Protein AF-A0A1I7IUF4-F1 (afdb_monomer_lite)

Secondary structure (DSSP, 8-state):
---HHHHHHHHHTT----PPPTT-SEETTEEHHHHHHHHHHHHHHHHTTTTS-GGGHHHHHHHHHHHHHHGGG-----SS--TT----TTT---S--

Radius of gyration: 17.67 Å; chains: 1; bounding box: 42×25×43 Å

Foldseek 3Di:
DDDCVLVVVCVVVVHDDDDDDPPDQDDPNDGVVVVVVLVVQLCVQCVLVPPDDCVCVVVSVVVVCVVVVVCPPPPPPPPPDDPSPPPCPPDDDDPVD

pLDDT: mean 72.53, std 18.58, range [34.84, 94.12]

Structure (mmCIF, N/CA/C/O backbone):
data_AF-A0A1I7IUF4-F1
#
_entry.id   AF-A0A1I7IUF4-F1
#
loop_
_atom_site.group_PDB
_atom_site.id
_atom_site.type_symbol
_atom_site.label_atom_id
_atom_site.label_alt_id
_atom_site.label_comp_id
_atom_site.label_asym_id
_atom_site.label_entity_id
_atom_site.label_seq_id
_atom_site.pdbx_PDB_ins_code
_atom_site.Cartn_x
_atom_site.Cartn_y
_atom_site.Cartn_z
_atom_site.occupancy
_atom_site.B_iso_or_equiv
_atom_site.auth_seq_id
_atom_site.auth_comp_id
_atom_site.auth_asym_id
_atom_site.auth_atom_id
_atom_site.pdbx_PDB_model_num
ATOM 1 N N . ASP A 1 1 ? -12.733 6.825 10.551 1.00 59.91 1 ASP A N 1
ATOM 2 C CA . ASP A 1 1 ? -12.585 5.395 10.232 1.00 59.91 1 ASP A CA 1
ATOM 3 C C . ASP A 1 1 ? -13.902 4.651 10.475 1.00 59.91 1 ASP A C 1
ATOM 5 O O . ASP A 1 1 ? -14.008 3.782 11.325 1.00 59.91 1 ASP A O 1
ATOM 9 N N . SER A 1 2 ? -14.970 5.092 9.807 1.00 66.56 2 SER A N 1
ATOM 10 C CA . SER A 1 2 ? -16.341 4.638 10.099 1.00 66.56 2 SER A CA 1
ATOM 11 C C . SER A 1 2 ? -17.181 4.452 8.839 1.00 66.56 2 SER A C 1
ATOM 13 O O . SER A 1 2 ? -18.399 4.322 8.922 1.00 66.56 2 SER A O 1
ATOM 15 N N . LEU A 1 3 ? -16.544 4.490 7.665 1.00 80.31 3 LEU A N 1
ATOM 16 C CA . LEU A 1 3 ? -17.240 4.296 6.404 1.00 80.31 3 LEU A CA 1
ATOM 17 C C . LEU A 1 3 ? -17.606 2.816 6.271 1.00 80.31 3 LEU A C 1
ATOM 19 O O . LEU A 1 3 ? -16.747 1.945 6.396 1.00 80.31 3 LEU A O 1
ATOM 23 N N . TYR A 1 4 ? -18.883 2.539 6.007 1.00 81.44 4 TYR A N 1
ATOM 24 C CA . TYR A 1 4 ? -19.403 1.173 5.935 1.00 81.44 4 TYR A CA 1
ATOM 25 C C . TYR A 1 4 ? -18.696 0.319 4.869 1.00 81.44 4 TYR A C 1
ATOM 27 O O . TYR A 1 4 ? -18.521 -0.884 5.056 1.00 81.44 4 TYR A O 1
ATOM 35 N N . SER A 1 5 ? -18.211 0.940 3.790 1.00 87.19 5 SER A N 1
ATOM 36 C CA . SER A 1 5 ? -17.499 0.245 2.712 1.00 87.19 5 SER A CA 1
ATOM 37 C C . SER A 1 5 ? -16.247 -0.502 3.183 1.00 87.19 5 SER A C 1
ATOM 39 O O . SER A 1 5 ? -15.936 -1.548 2.618 1.00 87.19 5 SER A O 1
ATOM 41 N N . TYR A 1 6 ? -15.570 -0.054 4.248 1.00 86.75 6 TYR A N 1
ATOM 42 C CA . TYR A 1 6 ? -14.423 -0.777 4.812 1.00 86.75 6 TYR A CA 1
ATOM 43 C C . TYR A 1 6 ? -14.824 -2.129 5.420 1.00 86.75 6 TYR A C 1
ATOM 45 O O . TYR A 1 6 ? -14.073 -3.104 5.329 1.00 86.75 6 TYR A O 1
ATOM 53 N N . LYS A 1 7 ? -16.043 -2.237 5.966 1.00 87.88 7 LYS A N 1
ATOM 54 C CA . LYS A 1 7 ? -16.596 -3.505 6.463 1.00 87.88 7 LYS A CA 1
ATOM 55 C C . LYS A 1 7 ? -16.900 -4.473 5.313 1.00 87.88 7 LYS A C 1
ATOM 57 O O . LYS A 1 7 ? -16.589 -5.659 5.405 1.00 87.88 7 LYS A O 1
ATOM 62 N N . SER A 1 8 ? -17.456 -3.972 4.212 1.00 90.69 8 SER A N 1
ATOM 63 C CA . SER A 1 8 ? -17.702 -4.789 3.016 1.00 90.69 8 SER A CA 1
ATOM 64 C C . SER A 1 8 ? -16.394 -5.253 2.371 1.00 90.69 8 SER A C 1
ATOM 66 O O . SER A 1 8 ? -16.253 -6.426 2.036 1.00 90.69 8 SER A O 1
ATOM 68 N N . LEU A 1 9 ? -15.407 -4.358 2.264 1.00 89.69 9 LEU A N 1
ATOM 69 C CA . LEU A 1 9 ? -14.095 -4.660 1.692 1.00 89.69 9 LEU A CA 1
ATOM 70 C C . LEU A 1 9 ? -13.326 -5.694 2.522 1.00 89.69 9 LEU A C 1
ATOM 72 O O . LEU A 1 9 ? -12.771 -6.636 1.969 1.00 89.69 9 LEU A O 1
ATOM 76 N N . SER A 1 10 ? -13.308 -5.548 3.847 1.00 91.06 10 SER A N 1
ATOM 77 C CA . SER A 1 10 ? -12.663 -6.526 4.737 1.00 91.06 10 SER A CA 1
ATOM 78 C C . SER A 1 10 ? -13.313 -7.906 4.648 1.00 91.06 10 SER A C 1
ATOM 80 O O . SER A 1 10 ? -12.598 -8.903 4.607 1.00 91.06 10 SER A O 1
ATOM 82 N N . SER A 1 11 ? -14.642 -7.965 4.525 1.00 91.56 11 SER A N 1
ATOM 83 C CA . SER A 1 11 ? -15.370 -9.222 4.311 1.00 91.56 11 SER A CA 1
ATOM 84 C C . SER A 1 11 ? -14.996 -9.869 2.973 1.00 91.56 11 SER A C 1
ATOM 86 O O . SER A 1 11 ? -14.697 -11.060 2.928 1.00 91.56 11 SER A O 1
ATOM 88 N N . TYR A 1 12 ? -14.938 -9.077 1.897 1.00 94.12 12 TYR A N 1
ATOM 89 C CA . TYR A 1 12 ? -14.521 -9.536 0.569 1.00 94.12 12 TYR A CA 1
ATOM 90 C C . TYR A 1 12 ? -13.076 -10.062 0.561 1.00 94.12 12 TYR A C 1
ATOM 92 O O . TYR A 1 12 ? -12.804 -11.143 0.043 1.00 94.12 12 TYR A O 1
ATOM 100 N N . CYS A 1 13 ? -12.156 -9.336 1.198 1.00 91.25 13 CYS A N 1
ATOM 101 C CA . CYS A 1 13 ? -10.744 -9.707 1.286 1.00 91.25 13 CYS A CA 1
ATOM 102 C C . CYS A 1 13 ? -10.441 -10.764 2.366 1.00 91.25 13 CYS A C 1
ATOM 104 O O . CYS A 1 13 ? -9.285 -11.160 2.495 1.00 91.25 13 CYS A O 1
ATOM 106 N N . LYS A 1 14 ? -11.437 -11.209 3.149 1.00 93.50 14 LYS A N 1
ATOM 107 C CA . LYS A 1 14 ? -11.277 -12.123 4.300 1.00 93.50 14 LYS A CA 1
ATOM 108 C C . LYS A 1 14 ? -10.263 -11.614 5.340 1.00 93.50 14 LYS A C 1
ATOM 110 O O . LYS A 1 14 ? -9.443 -12.371 5.854 1.00 93.50 14 LYS A O 1
ATOM 115 N N . LEU A 1 15 ? -10.313 -10.316 5.642 1.00 90.12 15 LEU A N 1
ATOM 116 C CA . LEU A 1 15 ? -9.419 -9.642 6.586 1.00 90.12 15 LEU A CA 1
ATOM 117 C C . LEU A 1 15 ? -10.139 -9.272 7.887 1.00 90.12 15 LEU A C 1
ATOM 119 O O . LEU A 1 15 ? -11.321 -8.930 7.891 1.00 90.12 15 LEU A O 1
ATOM 123 N N . ASN A 1 16 ? -9.388 -9.247 8.990 1.00 88.12 16 ASN A N 1
ATOM 124 C CA . ASN A 1 16 ? -9.884 -8.742 10.268 1.00 88.12 16 ASN A CA 1
ATOM 125 C C . ASN A 1 16 ? -10.024 -7.214 10.219 1.00 88.12 16 ASN A C 1
ATOM 127 O O . ASN A 1 16 ? -9.033 -6.490 10.127 1.00 88.12 16 ASN A O 1
ATOM 131 N N . HIS A 1 17 ? -11.258 -6.718 10.308 1.00 87.25 17 HIS A N 1
ATOM 132 C CA . HIS A 1 17 ? -11.537 -5.285 10.346 1.00 87.25 17 HIS A CA 1
ATOM 133 C C . HIS A 1 17 ? -11.356 -4.724 11.758 1.00 87.25 17 HIS A C 1
ATOM 135 O O . HIS A 1 17 ? -12.105 -5.063 12.675 1.00 87.25 17 HIS A O 1
ATOM 141 N N . ILE A 1 18 ? -10.382 -3.830 11.923 1.00 86.12 18 ILE A N 1
ATOM 142 C CA . ILE A 1 18 ? -10.122 -3.119 13.176 1.00 86.12 18 ILE A CA 1
ATOM 143 C C . ILE A 1 18 ? -10.500 -1.655 12.965 1.00 86.12 18 ILE A C 1
ATOM 145 O O . ILE A 1 18 ? -9.773 -0.928 12.300 1.00 86.12 18 ILE A O 1
ATOM 149 N N . ALA A 1 19 ? -11.624 -1.229 13.541 1.00 86.56 19 ALA A N 1
ATOM 150 C CA . ALA A 1 19 ? -12.061 0.163 13.489 1.00 86.56 19 ALA A CA 1
ATOM 151 C C . ALA A 1 19 ? -11.534 0.947 14.696 1.00 86.56 19 ALA A C 1
ATOM 153 O O . ALA A 1 19 ? -11.626 0.481 15.838 1.00 86.56 19 ALA A O 1
ATOM 154 N N . ILE A 1 20 ? -11.028 2.159 14.463 1.00 86.88 20 ILE A N 1
ATOM 155 C CA . ILE A 1 20 ? -10.633 3.058 15.555 1.00 86.88 20 ILE A CA 1
ATOM 156 C C . ILE A 1 20 ? -11.901 3.598 16.253 1.00 86.88 20 ILE A C 1
ATOM 158 O O . ILE A 1 20 ? -12.774 4.158 15.581 1.00 86.88 20 ILE A O 1
ATOM 162 N N . PRO A 1 21 ? -12.030 3.464 17.590 1.00 87.44 21 PRO A N 1
ATOM 163 C CA . PRO A 1 21 ? -13.181 3.984 18.325 1.00 87.44 21 PRO A CA 1
ATOM 164 C C . PRO A 1 21 ? -13.370 5.492 18.134 1.00 87.44 21 PRO A C 1
ATOM 166 O O . PRO A 1 21 ? -12.402 6.243 17.995 1.00 87.44 21 PRO A O 1
ATOM 169 N N . LYS A 1 22 ? -14.624 5.954 18.192 1.00 84.81 22 LYS A N 1
ATOM 170 C CA . LYS A 1 22 ? -14.939 7.389 18.130 1.00 84.81 22 LYS A CA 1
ATOM 171 C C . LYS A 1 22 ? -14.181 8.152 19.227 1.00 84.81 22 LYS A C 1
ATOM 173 O O . LYS A 1 22 ? -14.073 7.675 20.353 1.00 84.81 22 LYS A O 1
ATOM 178 N N . GLY A 1 23 ? -13.652 9.326 18.880 1.00 85.94 23 GLY A N 1
ATOM 179 C CA . GLY A 1 23 ? -12.873 10.171 19.796 1.00 85.94 23 GLY A CA 1
ATOM 180 C C . GLY A 1 23 ? -11.431 9.710 20.039 1.00 85.94 23 GLY A C 1
ATOM 181 O O . GLY A 1 23 ? -10.721 10.352 20.805 1.00 85.94 23 GLY A O 1
ATOM 182 N N . LYS A 1 24 ? -10.974 8.626 19.397 1.00 86.19 24 LYS A N 1
ATOM 183 C CA . LYS A 1 24 ? -9.577 8.177 19.448 1.00 86.19 24 LYS A CA 1
ATOM 184 C C . LYS A 1 24 ? -8.914 8.310 18.080 1.00 86.19 24 LYS A C 1
ATOM 186 O O . LYS A 1 24 ? -9.564 8.182 17.046 1.00 86.19 24 LYS A O 1
ATOM 191 N N . HIS A 1 25 ? -7.602 8.538 18.089 1.00 83.50 25 HIS A N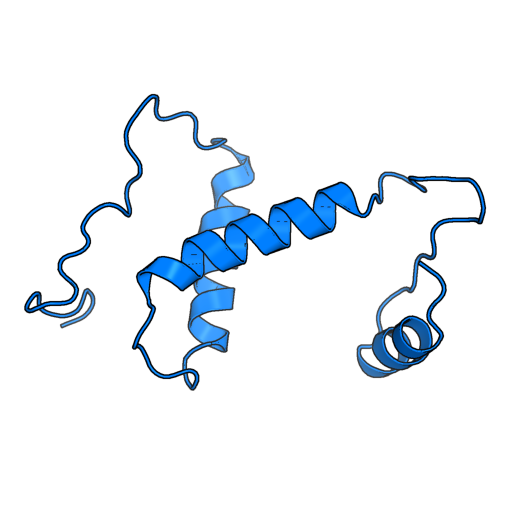 1
ATOM 192 C CA . HIS A 1 25 ? -6.776 8.609 16.877 1.00 83.50 25 HIS A CA 1
ATOM 193 C C . HIS A 1 25 ? -5.961 7.333 16.624 1.00 83.50 25 HIS A C 1
ATOM 195 O O . HIS A 1 25 ? -5.428 7.152 15.536 1.00 83.50 25 HIS A O 1
ATOM 201 N N . SER A 1 26 ? -5.878 6.432 17.604 1.00 85.75 26 SER A N 1
ATOM 202 C CA . SER A 1 26 ? -5.191 5.148 17.483 1.00 85.75 26 SER A CA 1
ATOM 203 C C . SER A 1 26 ? -5.887 4.070 18.313 1.00 85.75 26 SER A C 1
ATOM 205 O O . SER A 1 26 ? -6.582 4.355 19.294 1.00 85.75 26 SER A O 1
ATOM 207 N N . PHE A 1 27 ? -5.718 2.814 17.912 1.00 86.38 27 PHE A N 1
ATOM 208 C CA . PHE A 1 27 ? -6.247 1.661 18.633 1.00 86.38 27 PHE A CA 1
ATOM 209 C C . PHE A 1 27 ? -5.319 0.459 18.456 1.00 86.38 27 PHE A C 1
ATOM 211 O O . PHE A 1 27 ? -5.001 0.099 17.330 1.00 86.38 27 PHE A O 1
ATOM 218 N N . LYS A 1 28 ? -4.873 -0.163 19.558 1.00 82.44 28 LYS A N 1
ATOM 219 C CA . LYS A 1 28 ? -3.990 -1.353 19.551 1.00 82.44 28 LYS A CA 1
ATOM 220 C C . LYS A 1 28 ? -2.748 -1.217 18.643 1.00 82.44 28 LYS A C 1
ATOM 222 O O . LYS A 1 28 ? -2.401 -2.141 17.920 1.00 82.44 28 LYS A O 1
ATOM 227 N N . GLY A 1 29 ? -2.104 -0.047 18.641 1.00 82.38 29 GLY A N 1
ATOM 228 C CA . GLY A 1 29 ? -0.934 0.228 17.789 1.00 82.38 29 GLY A CA 1
ATOM 229 C C . GLY A 1 29 ? -1.258 0.514 16.315 1.00 82.38 29 GLY A C 1
ATOM 230 O O . GLY A 1 29 ? -0.364 0.878 15.551 1.00 82.38 29 GLY A O 1
ATOM 231 N N . PHE A 1 30 ? -2.527 0.418 15.913 1.00 83.38 30 PHE A N 1
ATOM 232 C CA . PHE A 1 30 ? -3.000 0.846 14.602 1.00 83.38 30 PHE A CA 1
ATOM 233 C C . PHE A 1 30 ? -3.339 2.334 14.625 1.00 83.38 30 PHE A C 1
ATOM 235 O O . PHE A 1 30 ? -3.992 2.836 15.544 1.00 83.38 30 PHE A O 1
ATOM 242 N N . ASN A 1 31 ? -2.862 3.042 13.606 1.00 84.81 31 ASN A N 1
ATOM 243 C CA . ASN A 1 31 ? -3.063 4.469 13.430 1.00 84.81 31 ASN A CA 1
ATOM 244 C C . ASN A 1 31 ? -3.112 4.794 11.926 1.00 84.81 31 ASN A C 1
ATOM 246 O O . ASN A 1 31 ? -2.317 4.251 11.152 1.00 84.81 31 ASN A O 1
ATOM 250 N N . ILE A 1 32 ? -4.003 5.701 11.517 1.00 83.44 32 ILE A N 1
ATOM 251 C CA . ILE A 1 32 ? -4.136 6.153 10.128 1.00 83.44 32 ILE A CA 1
ATOM 252 C C . ILE A 1 32 ? -2.835 6.777 9.602 1.00 83.44 32 ILE A C 1
ATOM 254 O O . ILE A 1 32 ? -2.485 6.573 8.443 1.00 83.44 32 ILE A O 1
ATOM 258 N N . GLN A 1 33 ? -2.045 7.432 10.460 1.00 83.12 33 GLN A N 1
ATOM 259 C CA . GLN A 1 33 ? -0.733 7.983 10.099 1.00 83.12 33 GLN A CA 1
ATOM 260 C C . GLN A 1 33 ? 0.221 6.905 9.562 1.00 83.12 33 GLN A C 1
ATOM 262 O O . GLN A 1 33 ? 0.970 7.167 8.621 1.00 83.12 33 GLN A O 1
ATOM 267 N N . LYS A 1 34 ? 0.178 5.681 10.108 1.00 82.69 34 LYS A N 1
ATOM 268 C CA . LYS A 1 34 ? 1.024 4.571 9.642 1.00 82.69 34 LYS A CA 1
ATOM 269 C C . LYS A 1 34 ? 0.643 4.160 8.218 1.00 82.69 34 LYS A C 1
ATOM 271 O O . LYS A 1 34 ? 1.519 3.991 7.375 1.00 82.69 34 LYS A O 1
ATOM 276 N N . ILE A 1 35 ? -0.658 4.086 7.936 1.00 83.94 35 ILE A N 1
ATOM 277 C CA . ILE A 1 35 ? -1.191 3.794 6.597 1.00 83.94 35 ILE A CA 1
ATOM 278 C C . ILE A 1 35 ? -0.826 4.916 5.618 1.00 83.94 35 ILE A C 1
ATOM 280 O O . ILE A 1 35 ? -0.328 4.639 4.530 1.00 83.94 35 ILE A O 1
ATOM 284 N N . ASN A 1 36 ? -0.995 6.180 6.015 1.00 84.50 36 ASN A N 1
ATOM 285 C CA . ASN A 1 36 ? -0.640 7.335 5.186 1.00 84.50 36 ASN A CA 1
ATOM 286 C C . ASN A 1 36 ? 0.858 7.374 4.853 1.00 84.50 36 ASN A C 1
ATOM 288 O O . ASN A 1 36 ? 1.229 7.719 3.730 1.00 84.50 36 ASN A O 1
ATOM 292 N N . SER A 1 37 ? 1.715 6.994 5.803 1.00 84.31 37 SER A N 1
ATOM 293 C CA . SER A 1 37 ? 3.161 6.881 5.589 1.00 84.31 37 SER A CA 1
ATOM 294 C C . SER A 1 37 ? 3.490 5.794 4.561 1.00 84.31 37 SER A C 1
ATOM 296 O O . SER A 1 37 ? 4.154 6.074 3.564 1.00 84.31 37 SER A O 1
ATOM 298 N N . ILE A 1 38 ? 2.928 4.587 4.720 1.00 85.31 38 ILE A N 1
ATOM 299 C CA . ILE A 1 38 ? 3.086 3.490 3.748 1.00 85.31 38 ILE A CA 1
ATOM 300 C C . ILE A 1 38 ? 2.598 3.924 2.361 1.00 85.31 38 ILE A C 1
ATOM 302 O O . ILE A 1 38 ? 3.305 3.747 1.372 1.00 85.31 38 ILE A O 1
ATOM 306 N N . HIS A 1 39 ? 1.422 4.549 2.281 1.00 84.56 39 HIS A N 1
ATOM 307 C CA . HIS A 1 39 ? 0.869 5.038 1.022 1.00 84.56 39 HIS A CA 1
ATOM 308 C C . HIS A 1 39 ? 1.776 6.086 0.361 1.00 84.56 39 HIS A C 1
ATOM 310 O O . HIS A 1 39 ? 2.012 6.033 -0.846 1.00 84.56 39 HIS A O 1
ATOM 316 N N . SER A 1 40 ? 2.332 7.011 1.145 1.00 85.88 40 SER A N 1
ATOM 317 C CA . SER A 1 40 ? 3.278 8.019 0.656 1.00 85.88 40 SER A CA 1
ATOM 318 C C . SER A 1 40 ? 4.568 7.381 0.134 1.00 85.88 40 SER A C 1
ATOM 320 O O . SER A 1 40 ? 5.056 7.778 -0.925 1.00 85.88 40 SER A O 1
ATOM 322 N N . ASN A 1 41 ? 5.076 6.350 0.815 1.00 85.38 41 ASN A N 1
ATOM 323 C CA . ASN A 1 41 ? 6.253 5.593 0.384 1.00 85.38 41 ASN A CA 1
ATOM 324 C C . ASN A 1 41 ? 5.998 4.834 -0.922 1.00 85.38 41 ASN A C 1
ATOM 326 O O . ASN A 1 41 ? 6.803 4.943 -1.844 1.00 85.38 41 ASN A O 1
ATOM 330 N N . ILE A 1 42 ? 4.857 4.149 -1.048 1.00 85.62 42 ILE A N 1
ATOM 331 C CA . ILE A 1 42 ? 4.452 3.479 -2.295 1.00 85.62 42 ILE A CA 1
ATOM 332 C C . ILE A 1 42 ? 4.331 4.502 -3.426 1.00 85.62 42 ILE A C 1
ATOM 334 O O . ILE A 1 42 ? 4.856 4.290 -4.516 1.00 85.62 42 ILE A O 1
ATOM 338 N N . LYS A 1 43 ? 3.680 5.644 -3.175 1.00 85.06 43 LYS A N 1
ATOM 339 C CA . LYS A 1 43 ? 3.520 6.707 -4.174 1.00 85.06 43 LYS A CA 1
ATOM 340 C C . LYS A 1 43 ? 4.871 7.242 -4.639 1.00 85.06 43 LYS A C 1
ATOM 342 O O . LYS A 1 43 ? 5.067 7.425 -5.836 1.00 85.06 43 LYS A O 1
ATOM 347 N N . ARG A 1 44 ? 5.805 7.461 -3.710 1.00 84.88 44 ARG A N 1
ATOM 348 C CA . ARG A 1 44 ? 7.180 7.888 -3.999 1.00 84.88 44 ARG A CA 1
ATOM 349 C C . ARG A 1 44 ? 7.932 6.832 -4.808 1.00 84.88 44 ARG A C 1
ATOM 351 O O . ARG A 1 44 ? 8.524 7.181 -5.822 1.00 84.88 44 ARG A O 1
ATOM 358 N N . PHE A 1 45 ? 7.838 5.562 -4.424 1.00 84.94 45 PHE A N 1
ATOM 359 C CA . PHE A 1 45 ? 8.447 4.439 -5.137 1.00 84.94 45 PHE A CA 1
ATOM 360 C C . PHE A 1 45 ? 7.927 4.318 -6.578 1.00 84.94 45 PHE A C 1
ATOM 362 O O . PHE A 1 45 ? 8.702 4.330 -7.529 1.00 84.94 45 PHE A O 1
ATOM 369 N N . ILE A 1 46 ? 6.604 4.310 -6.758 1.00 84.00 46 ILE A N 1
ATOM 370 C CA . ILE A 1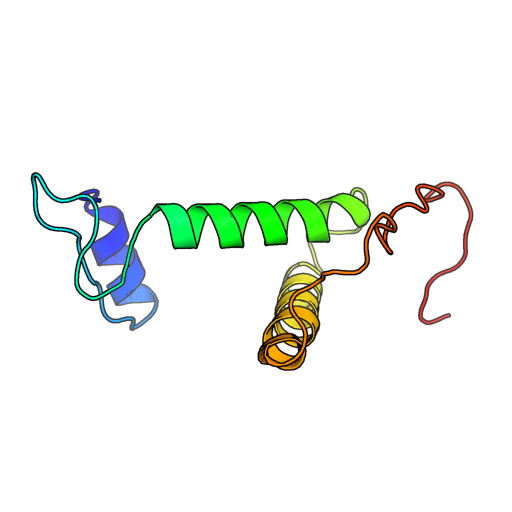 46 ? 5.968 4.204 -8.079 1.00 84.00 46 ILE A CA 1
ATOM 371 C C . ILE A 1 46 ? 6.193 5.470 -8.918 1.00 84.00 46 ILE A C 1
ATOM 373 O O . ILE A 1 46 ? 6.219 5.390 -10.144 1.00 84.00 46 ILE A O 1
ATOM 377 N N . SER A 1 47 ? 6.393 6.640 -8.296 1.00 83.38 47 SER A N 1
ATOM 378 C CA . SER A 1 47 ? 6.569 7.909 -9.021 1.00 83.38 47 SER A CA 1
ATOM 379 C C . SER A 1 47 ? 7.737 7.905 -10.010 1.00 83.38 47 SER A C 1
ATOM 381 O O . SER A 1 47 ? 7.693 8.631 -11.001 1.00 83.38 47 SER A O 1
ATOM 383 N N . VAL A 1 48 ? 8.740 7.063 -9.766 1.00 79.88 48 VAL A N 1
ATOM 384 C CA . VAL A 1 48 ? 9.904 6.868 -10.636 1.00 79.88 48 VAL A CA 1
ATOM 385 C C . VAL A 1 48 ? 9.504 6.153 -11.926 1.00 79.88 48 VAL A C 1
ATOM 387 O O . VAL A 1 48 ? 9.986 6.491 -12.995 1.00 79.88 48 VAL A O 1
ATOM 390 N N . TYR A 1 49 ? 8.538 5.241 -11.855 1.00 77.06 49 TYR A N 1
ATOM 391 C CA . TYR A 1 49 ? 8.045 4.443 -12.981 1.00 77.06 49 TYR A CA 1
ATOM 392 C C . TYR A 1 49 ? 6.856 5.102 -13.702 1.00 77.06 49 TYR A C 1
ATOM 394 O O . TYR A 1 49 ? 6.064 4.434 -14.372 1.00 77.06 49 TYR A O 1
ATOM 402 N N . ARG A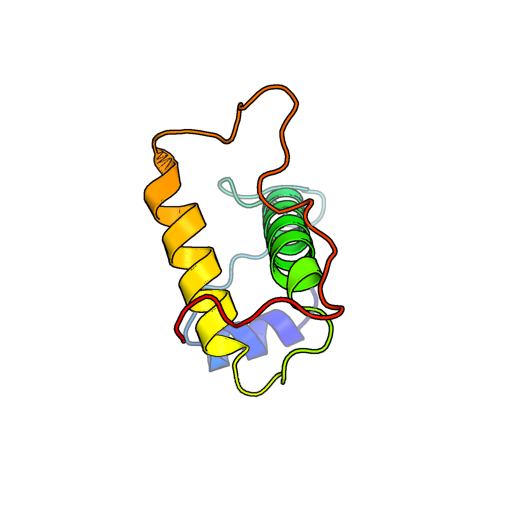 1 50 ? 6.690 6.425 -13.562 1.00 73.50 50 ARG A N 1
ATOM 403 C CA . ARG A 1 50 ? 5.642 7.181 -14.261 1.00 73.50 50 ARG A CA 1
ATOM 404 C C . ARG A 1 50 ? 5.841 7.072 -15.773 1.00 73.50 50 ARG A C 1
ATOM 406 O O . ARG A 1 50 ? 6.855 7.511 -16.298 1.00 73.50 50 ARG A O 1
ATOM 413 N N . GLY A 1 51 ? 4.845 6.511 -16.456 1.00 73.56 51 GLY A N 1
ATOM 414 C CA . GLY A 1 51 ? 4.890 6.235 -17.896 1.00 73.56 51 GLY A CA 1
ATOM 415 C C . GLY A 1 51 ? 5.058 4.753 -18.234 1.00 73.56 51 GLY A C 1
ATOM 416 O O . GLY A 1 51 ? 4.847 4.375 -19.383 1.00 73.56 51 GLY A O 1
ATOM 417 N N . VAL A 1 52 ? 5.356 3.897 -17.250 1.00 73.69 52 VAL A N 1
ATOM 418 C CA . VAL A 1 52 ? 5.314 2.447 -17.453 1.00 73.69 52 VAL A CA 1
ATOM 419 C C . VAL A 1 52 ? 3.878 1.934 -17.327 1.00 73.69 52 VAL A C 1
ATOM 421 O O . VAL A 1 52 ? 3.056 2.480 -16.587 1.00 73.69 52 VAL A O 1
ATOM 424 N N . SER A 1 53 ? 3.555 0.890 -18.092 1.00 73.69 53 SER A N 1
ATOM 425 C CA . SER A 1 53 ? 2.210 0.322 -18.155 1.00 73.69 53 SER A CA 1
ATOM 426 C C . SER A 1 53 ? 1.724 -0.166 -16.787 1.00 73.69 53 SER A C 1
ATOM 428 O O . SER A 1 53 ? 2.399 -0.939 -16.102 1.00 73.69 53 SER A O 1
ATOM 430 N N . THR A 1 54 ? 0.492 0.209 -16.435 1.00 82.06 54 THR A N 1
ATOM 431 C CA . THR A 1 54 ? -0.206 -0.233 -15.217 1.00 82.06 54 THR A CA 1
ATOM 432 C C . THR A 1 54 ? -0.419 -1.747 -15.156 1.00 82.06 54 THR A C 1
ATOM 434 O O . THR A 1 54 ? -0.673 -2.271 -14.073 1.00 82.06 54 THR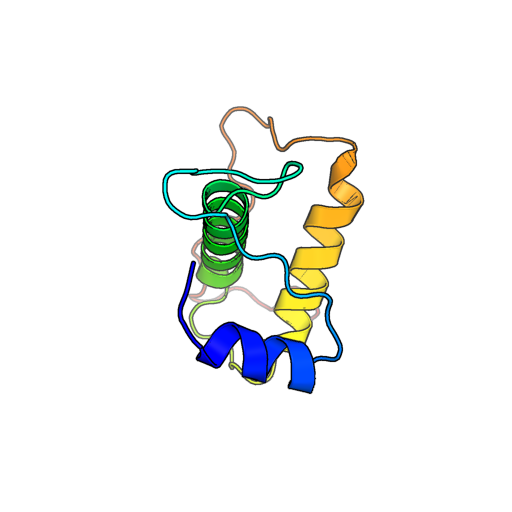 A O 1
ATOM 437 N N . LYS A 1 55 ? -0.244 -2.475 -16.272 1.00 87.62 55 LYS A N 1
ATOM 438 C CA . LYS A 1 55 ? -0.300 -3.946 -16.309 1.00 87.62 55 LYS A CA 1
ATOM 439 C C . LYS A 1 55 ? 0.734 -4.613 -15.392 1.00 87.62 55 LYS A C 1
ATOM 441 O O . LYS A 1 55 ? 0.516 -5.735 -14.955 1.00 87.62 55 LYS A O 1
ATOM 446 N N . TYR A 1 56 ? 1.820 -3.910 -15.062 1.00 83.19 56 TYR A N 1
ATOM 447 C CA . TYR A 1 56 ? 2.866 -4.385 -14.152 1.00 83.19 56 TYR A CA 1
ATOM 448 C C . TYR A 1 56 ? 2.702 -3.877 -12.710 1.00 83.19 56 TYR A C 1
ATOM 450 O O . TYR A 1 56 ? 3.616 -4.027 -11.902 1.00 83.19 56 TYR A O 1
ATOM 458 N N . LEU A 1 57 ? 1.555 -3.282 -12.347 1.00 85.25 57 LEU A N 1
ATOM 459 C CA . LEU A 1 57 ? 1.319 -2.754 -10.996 1.00 85.25 57 LEU A CA 1
ATOM 460 C C . LEU A 1 57 ? 1.554 -3.806 -9.906 1.00 85.25 57 LEU A C 1
ATOM 462 O O . LEU A 1 57 ? 2.176 -3.502 -8.891 1.00 85.25 57 LEU A O 1
ATOM 466 N N . ALA A 1 58 ? 1.113 -5.043 -10.138 1.00 83.25 58 ALA A N 1
ATOM 467 C CA . ALA A 1 58 ? 1.348 -6.146 -9.213 1.00 83.25 58 ALA A CA 1
ATOM 468 C C . ALA A 1 58 ? 2.850 -6.396 -8.993 1.00 83.25 58 ALA A C 1
ATOM 470 O O . ALA A 1 58 ? 3.289 -6.511 -7.853 1.00 83.25 58 ALA A O 1
ATOM 471 N N . ASN A 1 59 ? 3.654 -6.390 -10.060 1.00 85.88 59 ASN A N 1
ATOM 472 C CA . ASN A 1 59 ? 5.107 -6.549 -9.979 1.00 85.88 59 ASN A CA 1
ATOM 473 C C . ASN A 1 59 ? 5.765 -5.389 -9.218 1.00 85.88 59 ASN A C 1
ATOM 475 O O . ASN A 1 59 ? 6.636 -5.633 -8.387 1.00 85.88 59 ASN A O 1
ATOM 479 N N . TYR A 1 60 ? 5.319 -4.146 -9.433 1.00 85.62 60 TYR A N 1
ATOM 480 C CA . TYR A 1 60 ? 5.809 -2.994 -8.667 1.00 85.62 60 TYR A CA 1
ATOM 481 C C . TYR A 1 60 ? 5.505 -3.11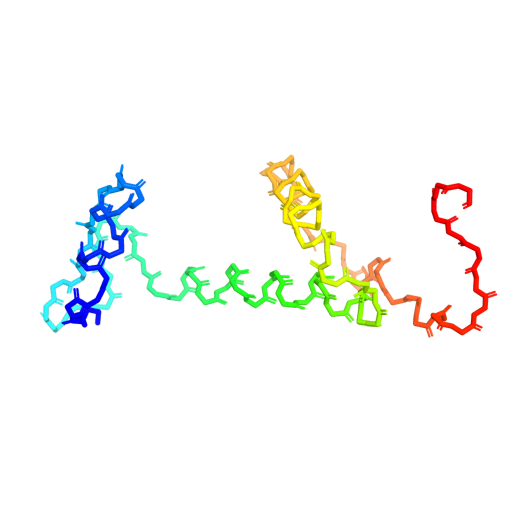3 -7.178 1.00 85.62 60 TYR A C 1
ATOM 483 O O . TYR A 1 60 ? 6.364 -2.810 -6.356 1.00 85.62 60 TYR A O 1
ATOM 491 N N . LEU A 1 61 ? 4.304 -3.565 -6.815 1.00 86.25 61 LEU A N 1
ATOM 492 C CA . LEU A 1 61 ? 3.937 -3.761 -5.414 1.00 86.25 61 LEU A CA 1
ATOM 493 C C . LEU A 1 61 ? 4.725 -4.910 -4.774 1.00 86.25 61 LEU A C 1
ATOM 495 O O . LEU A 1 61 ? 5.149 -4.775 -3.629 1.00 86.25 61 LEU A O 1
ATOM 499 N N . SER A 1 62 ? 4.980 -5.997 -5.506 1.00 85.69 62 SER A N 1
ATOM 500 C CA . SER A 1 62 ? 5.853 -7.083 -5.046 1.00 85.69 62 SER A CA 1
ATOM 501 C C . SER A 1 62 ? 7.292 -6.616 -4.845 1.00 85.69 62 SER A C 1
ATOM 503 O O . SER A 1 62 ? 7.897 -6.955 -3.833 1.00 85.69 62 SER A O 1
ATOM 505 N N . LEU A 1 63 ? 7.825 -5.796 -5.756 1.00 85.12 63 LEU A N 1
ATOM 506 C CA . LEU A 1 63 ? 9.165 -5.221 -5.631 1.00 85.12 63 LEU A CA 1
ATOM 507 C C . LEU A 1 63 ? 9.244 -4.222 -4.471 1.00 85.12 63 LEU A C 1
ATOM 509 O O . LEU A 1 63 ? 10.200 -4.253 -3.703 1.00 85.12 63 LEU A O 1
ATOM 513 N N . PHE A 1 64 ? 8.221 -3.379 -4.301 1.00 86.19 64 PHE A N 1
ATOM 514 C CA . PHE A 1 64 ? 8.094 -2.511 -3.133 1.00 86.19 64 PHE A CA 1
ATOM 515 C C . PHE A 1 64 ? 8.101 -3.339 -1.849 1.00 86.19 64 PHE A C 1
ATOM 517 O O . PHE A 1 64 ? 8.845 -3.023 -0.931 1.00 86.19 64 PHE A O 1
ATOM 524 N N . LYS A 1 65 ? 7.313 -4.419 -1.788 1.00 84.19 65 LYS A N 1
ATOM 525 C CA . LYS A 1 65 ? 7.309 -5.305 -0.628 1.00 84.19 65 LYS A CA 1
ATOM 526 C C . LYS A 1 65 ? 8.695 -5.897 -0.404 1.00 84.19 65 LYS A C 1
ATOM 528 O O . LYS A 1 65 ? 9.204 -5.730 0.684 1.00 84.19 65 LYS A O 1
ATOM 533 N N . TYR A 1 66 ? 9.316 -6.506 -1.410 1.00 82.69 66 TYR A N 1
ATOM 534 C CA . TYR A 1 66 ? 10.645 -7.112 -1.289 1.00 82.69 66 TYR A CA 1
ATOM 535 C C . TYR A 1 66 ? 11.687 -6.124 -0.751 1.00 82.69 66 TYR A C 1
ATOM 537 O O . TYR A 1 66 ? 12.331 -6.395 0.253 1.00 82.69 66 TYR A O 1
ATOM 545 N N . ILE A 1 67 ? 11.777 -4.937 -1.357 1.00 81.62 67 ILE A N 1
ATOM 546 C CA . ILE A 1 67 ? 12.716 -3.899 -0.928 1.00 81.62 67 ILE A CA 1
ATOM 547 C C . ILE A 1 67 ? 12.397 -3.448 0.501 1.00 81.62 67 ILE A C 1
ATOM 549 O O . ILE A 1 67 ? 13.304 -3.330 1.304 1.00 81.62 67 ILE A O 1
ATOM 553 N N . PHE A 1 68 ? 11.135 -3.195 0.854 1.00 77.19 68 PHE A N 1
ATOM 554 C CA . PHE A 1 68 ? 10.789 -2.609 2.155 1.00 77.19 68 PHE A CA 1
ATOM 555 C C . PHE A 1 68 ? 10.572 -3.635 3.297 1.00 77.19 68 PHE A C 1
ATOM 557 O O . PHE A 1 68 ? 10.606 -3.219 4.455 1.00 77.19 68 PHE A O 1
ATOM 564 N N . ASP A 1 69 ? 10.375 -4.932 3.011 1.00 69.62 69 ASP A N 1
ATOM 565 C CA . ASP A 1 69 ? 10.355 -6.040 3.997 1.00 69.62 69 ASP A CA 1
ATOM 566 C C . ASP A 1 69 ? 11.782 -6.438 4.398 1.00 69.62 69 ASP A C 1
ATOM 568 O O . ASP A 1 69 ? 12.073 -6.520 5.588 1.00 69.62 69 ASP A O 1
ATOM 572 N N . GLU A 1 70 ? 12.687 -6.634 3.428 1.00 53.62 70 GLU A N 1
ATOM 573 C CA . GLU A 1 70 ? 14.104 -6.971 3.684 1.00 53.62 70 GLU A CA 1
ATOM 574 C C . GLU A 1 70 ? 14.817 -5.850 4.467 1.00 53.62 70 GLU A C 1
ATOM 576 O O . GLU A 1 70 ? 15.753 -6.073 5.228 1.00 53.62 70 GLU A O 1
ATOM 581 N N . ILE A 1 71 ? 14.322 -4.616 4.343 1.00 51.38 71 ILE A N 1
ATOM 582 C CA . ILE A 1 71 ? 14.875 -3.410 4.970 1.00 51.38 71 ILE A CA 1
ATOM 583 C C . ILE A 1 71 ? 14.430 -3.222 6.445 1.00 51.38 71 ILE A C 1
ATOM 585 O O . ILE A 1 71 ? 14.738 -2.197 7.055 1.00 51.38 71 ILE A O 1
ATOM 589 N N . GLN A 1 72 ? 13.788 -4.210 7.093 1.00 43.16 72 GLN A N 1
ATOM 590 C CA . GLN A 1 72 ? 13.590 -4.180 8.560 1.00 43.16 72 GLN A CA 1
ATOM 591 C C . GLN A 1 72 ? 14.920 -4.066 9.349 1.00 43.16 72 GLN A C 1
ATOM 593 O O . GLN A 1 72 ? 14.888 -3.593 10.484 1.00 43.16 72 GLN A O 1
ATOM 598 N N . GLU A 1 73 ? 16.079 -4.404 8.760 1.00 40.47 73 GLU A N 1
ATOM 599 C CA . GLU A 1 73 ? 17.406 -4.248 9.392 1.00 40.47 73 GLU A CA 1
ATOM 600 C C . GLU A 1 73 ? 18.139 -2.918 9.113 1.00 40.47 73 GLU A C 1
ATOM 602 O O . GLU A 1 73 ? 19.053 -2.575 9.861 1.00 40.47 73 GLU A O 1
ATOM 607 N N . TYR A 1 74 ? 17.746 -2.106 8.122 1.00 43.69 74 TYR A N 1
ATOM 608 C CA . TYR A 1 74 ? 18.467 -0.857 7.808 1.00 43.69 74 TYR A CA 1
ATOM 609 C C . TYR A 1 74 ? 17.529 0.279 7.397 1.00 43.69 74 TYR A C 1
ATOM 611 O O . TYR A 1 74 ? 17.263 0.475 6.213 1.00 43.69 74 TYR A O 1
ATOM 619 N N . PRO A 1 75 ? 17.051 1.111 8.334 1.00 38.94 75 PRO A N 1
ATOM 620 C CA . PRO A 1 75 ? 16.105 2.170 8.025 1.00 38.94 75 PRO A CA 1
ATOM 621 C C . PRO A 1 75 ? 16.809 3.309 7.286 1.00 38.94 75 PRO A C 1
ATOM 623 O O . PRO A 1 75 ? 17.212 4.249 7.941 1.00 38.94 75 PRO A O 1
ATOM 626 N N . LEU A 1 76 ? 16.977 3.233 5.960 1.00 43.19 76 LEU A N 1
ATOM 627 C CA . LEU A 1 76 ? 17.104 4.341 4.984 1.00 43.19 76 LEU A CA 1
ATOM 628 C C . LEU A 1 76 ? 17.864 5.630 5.401 1.00 43.19 76 LEU A C 1
ATOM 630 O O . LEU A 1 76 ? 17.677 6.688 4.799 1.00 43.19 76 LEU A O 1
ATOM 634 N N . PHE A 1 77 ? 18.779 5.560 6.363 1.00 39.81 77 PHE A N 1
ATOM 635 C CA . PHE A 1 77 ? 19.697 6.619 6.749 1.00 39.81 77 PHE A CA 1
ATOM 636 C C . PHE A 1 77 ? 20.955 6.491 5.896 1.00 39.81 77 PHE A C 1
ATOM 638 O O . PHE A 1 77 ? 22.060 6.324 6.402 1.00 39.81 77 PHE A O 1
ATOM 645 N N . ILE A 1 78 ? 20.791 6.628 4.582 1.00 40.34 78 ILE A N 1
ATOM 646 C CA . ILE A 1 78 ? 21.853 7.243 3.795 1.00 40.34 78 ILE A CA 1
ATOM 647 C C . ILE A 1 78 ? 21.551 8.733 3.830 1.00 40.34 78 ILE A C 1
ATOM 649 O O . ILE A 1 78 ? 20.608 9.223 3.207 1.00 40.34 78 ILE A O 1
ATOM 653 N N . LYS A 1 79 ? 22.323 9.450 4.653 1.00 34.84 79 LYS A N 1
ATOM 654 C CA . LYS A 1 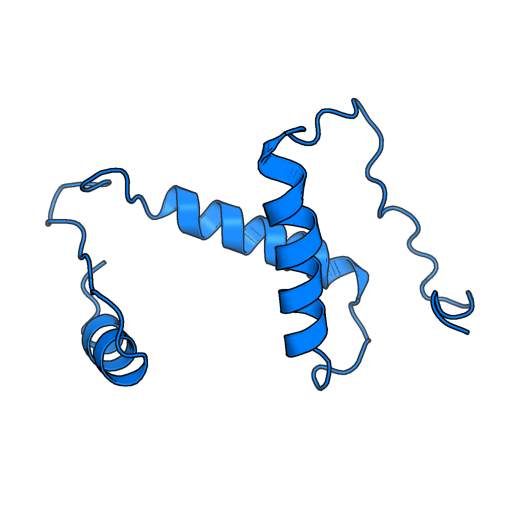79 ? 22.424 10.907 4.595 1.00 34.84 79 LYS A CA 1
ATOM 655 C C . LYS A 1 79 ? 22.603 11.310 3.126 1.00 34.84 79 LYS A C 1
ATOM 657 O O . LYS A 1 79 ? 23.641 11.040 2.541 1.00 34.84 79 LYS A O 1
ATOM 662 N N . GLY A 1 80 ? 21.598 11.965 2.554 1.00 38.12 80 GLY A N 1
ATOM 663 C CA . GLY A 1 80 ? 21.771 12.827 1.385 1.00 38.12 80 GLY A CA 1
ATOM 664 C C . GLY A 1 80 ? 21.639 12.211 -0.008 1.00 38.12 80 GLY A C 1
ATOM 665 O O . GLY A 1 80 ? 21.513 12.987 -0.948 1.00 38.12 80 GLY A O 1
ATOM 666 N N . GLU A 1 81 ? 21.574 10.890 -0.186 1.00 37.72 81 GLU A N 1
ATOM 667 C CA . GLU A 1 81 ? 21.456 10.311 -1.533 1.00 37.72 81 GLU A CA 1
ATOM 668 C C . GLU A 1 81 ? 20.164 9.516 -1.696 1.00 37.72 81 GLU A C 1
ATOM 670 O O . GLU A 1 81 ? 19.968 8.433 -1.152 1.00 37.72 81 GLU A O 1
ATOM 675 N N . HIS A 1 82 ? 19.237 10.093 -2.456 1.00 48.03 82 HIS A N 1
ATOM 676 C CA . HIS A 1 82 ? 18.056 9.401 -2.943 1.00 48.03 82 HIS A CA 1
ATOM 677 C C . HIS A 1 82 ? 18.477 8.474 -4.099 1.00 48.03 82 HIS A C 1
ATOM 679 O O . HIS A 1 82 ? 18.724 8.979 -5.196 1.00 48.03 82 HIS A O 1
ATOM 685 N N . PRO A 1 83 ? 18.495 7.136 -3.926 1.00 47.31 83 PRO A N 1
ATOM 686 C CA . PRO A 1 83 ? 19.030 6.209 -4.933 1.00 47.31 83 PRO A CA 1
ATOM 687 C C . PRO A 1 83 ? 18.223 6.183 -6.241 1.00 47.31 83 PRO A C 1
ATOM 689 O O . PRO A 1 83 ? 18.628 5.561 -7.215 1.00 47.31 83 PRO A O 1
ATOM 692 N N . TYR A 1 84 ? 17.071 6.859 -6.279 1.00 48.12 84 TYR A N 1
ATOM 693 C CA . TYR A 1 84 ? 16.182 6.915 -7.434 1.00 48.12 84 TYR A CA 1
ATOM 694 C C . TYR A 1 84 ? 16.164 8.287 -8.138 1.00 48.12 84 TYR A C 1
ATOM 696 O O . TYR A 1 84 ? 15.384 8.482 -9.073 1.00 48.12 84 TYR A O 1
ATOM 704 N N . ILE A 1 85 ? 17.019 9.245 -7.749 1.00 36.88 85 ILE A N 1
ATOM 705 C CA . ILE A 1 85 ? 17.222 10.477 -8.533 1.00 36.88 85 ILE A CA 1
ATOM 706 C C . ILE A 1 85 ? 18.207 10.180 -9.668 1.00 36.88 85 ILE A C 1
ATOM 708 O O . ILE A 1 85 ? 19.338 10.646 -9.706 1.00 36.88 85 ILE A O 1
ATOM 712 N N . ASN A 1 86 ? 17.754 9.394 -10.638 1.00 44.44 86 ASN A N 1
ATOM 713 C CA . ASN A 1 86 ? 18.232 9.526 -12.005 1.00 44.44 86 ASN A CA 1
ATOM 714 C C . ASN A 1 86 ? 17.003 9.602 -12.904 1.00 44.44 86 ASN A C 1
ATOM 716 O O . ASN A 1 86 ? 16.530 8.615 -13.461 1.00 44.44 86 ASN A O 1
ATOM 720 N N . THR A 1 87 ? 16.436 10.801 -12.992 1.00 48.09 87 THR A N 1
ATOM 721 C CA . THR A 1 87 ? 15.308 11.126 -13.864 1.00 48.09 87 THR A CA 1
ATOM 722 C C . THR A 1 87 ? 15.767 11.257 -15.314 1.00 48.09 87 THR A C 1
ATOM 724 O O . THR A 1 87 ? 15.556 12.292 -15.933 1.00 48.09 87 THR A O 1
ATOM 727 N N . ASN A 1 88 ? 16.378 10.215 -15.873 1.00 46.47 88 ASN A N 1
ATOM 728 C CA . ASN A 1 88 ? 16.562 10.091 -17.316 1.00 46.47 88 ASN A CA 1
ATOM 729 C C . ASN A 1 88 ? 15.744 8.905 -17.839 1.00 46.47 88 ASN A C 1
ATOM 731 O O . ASN A 1 88 ? 16.258 8.021 -18.515 1.00 46.47 88 ASN A O 1
ATOM 735 N N . PHE A 1 89 ? 14.423 8.952 -17.625 1.00 49.12 89 PHE A N 1
ATOM 736 C CA . PHE A 1 89 ? 13.440 8.204 -18.432 1.00 49.12 89 PHE A CA 1
ATOM 737 C C . PHE A 1 89 ? 13.251 8.845 -19.824 1.00 49.12 89 PHE A C 1
ATOM 739 O O . PHE A 1 89 ? 12.157 8.891 -20.378 1.00 49.12 89 PHE A O 1
ATOM 746 N N . LYS A 1 90 ? 14.339 9.385 -20.379 1.00 45.12 90 LYS A N 1
ATOM 747 C CA . LYS A 1 90 ? 14.475 9.893 -21.743 1.00 45.12 90 LYS A CA 1
ATOM 748 C C . LYS A 1 90 ? 15.760 9.304 -22.334 1.00 45.12 90 LYS A C 1
ATOM 750 O O . LYS A 1 90 ? 16.716 10.029 -22.579 1.00 45.12 90 LYS A O 1
ATOM 755 N N . GLY A 1 91 ? 15.783 7.976 -22.496 1.00 45.59 91 GLY A N 1
ATOM 756 C CA . GLY A 1 91 ? 16.795 7.285 -23.308 1.00 45.59 91 GLY A CA 1
ATOM 757 C C . GLY A 1 91 ? 17.831 6.405 -22.594 1.00 45.59 91 GLY A C 1
ATOM 758 O O . GLY A 1 91 ? 18.933 6.283 -23.116 1.00 45.59 91 GLY A O 1
ATOM 759 N N . ARG A 1 92 ? 17.529 5.769 -21.450 1.00 48.69 92 ARG A N 1
ATOM 760 C CA . ARG A 1 92 ? 18.371 4.675 -20.911 1.00 48.69 92 ARG A CA 1
ATOM 761 C C . ARG A 1 92 ? 17.719 3.301 -21.128 1.00 48.69 92 ARG A C 1
ATOM 763 O O . ARG A 1 92 ? 16.491 3.235 -21.039 1.00 48.69 92 ARG A O 1
ATOM 770 N N . PRO A 1 93 ? 18.501 2.237 -21.400 1.00 47.34 93 PRO A N 1
ATOM 771 C CA . PRO A 1 93 ? 17.947 0.913 -21.630 1.00 47.34 93 PRO A CA 1
ATOM 772 C C . PRO A 1 93 ? 17.445 0.292 -20.311 1.00 47.34 93 PRO A C 1
ATOM 774 O O . PRO A 1 93 ? 17.821 0.767 -19.229 1.00 47.34 93 PRO A O 1
ATOM 777 N N . PRO A 1 94 ? 16.550 -0.706 -20.391 1.00 50.47 94 PRO A N 1
ATOM 778 C CA . PRO A 1 94 ? 15.961 -1.372 -19.233 1.00 50.47 94 PRO A CA 1
ATOM 779 C C . PRO A 1 94 ? 16.981 -2.005 -18.276 1.00 50.47 94 PRO A C 1
ATOM 781 O O . PRO A 1 94 ? 18.131 -2.268 -18.601 1.00 50.47 94 PRO A O 1
ATOM 784 N N . ILE A 1 95 ? 16.530 -2.246 -17.041 1.00 54.00 95 ILE A N 1
ATOM 785 C CA . ILE A 1 95 ? 17.353 -2.812 -15.954 1.00 54.00 95 ILE A CA 1
ATOM 786 C C . ILE A 1 95 ? 17.402 -4.354 -16.028 1.00 54.00 95 ILE A C 1
ATOM 788 O O . ILE A 1 95 ? 18.154 -4.994 -15.303 1.00 54.00 95 ILE A O 1
ATOM 792 N N . PHE A 1 96 ? 16.629 -4.952 -16.933 1.00 46.03 96 PHE A N 1
ATOM 793 C CA . PHE A 1 96 ? 16.734 -6.350 -17.337 1.00 46.03 96 PHE A CA 1
ATOM 794 C C . PHE A 1 96 ? 16.544 -6.355 -18.853 1.00 46.03 96 PHE A C 1
ATOM 796 O O . PHE A 1 96 ? 15.408 -6.196 -19.286 1.00 46.03 96 PHE A O 1
ATOM 803 N N . GLU A 1 97 ? 17.669 -6.406 -19.574 1.00 40.62 97 GLU A N 1
ATOM 804 C CA . GLU A 1 97 ? 17.853 -6.051 -21.000 1.00 40.62 97 GLU A CA 1
ATOM 805 C C . GLU A 1 97 ? 17.052 -4.854 -21.530 1.00 40.62 97 GLU A C 1
ATOM 807 O O . GLU A 1 97 ? 15.822 -4.941 -21.742 1.00 40.62 97 GLU A O 1
#

Sequence (97 aa):
DSLYSYKSLSSYCKLNHIAIPKGKHSFKGFNIQKINSIHSNIKRFISVYRGVSTKYLANYLSLFKYIFDEIQEYPLFIKGEHPYINTNFKGRPPIFE